Protein AF-A0A9X8GM67-F1 (afdb_monomer)

Nearest PDB structures (foldseek):
  4q66-assembly1_D  TM=9.164E-01  e=7.226E-02  Saccharomyces cerevisiae R008
  4q66-assembly1_A  TM=9.158E-01  e=6.802E-02  Saccharomyces cerevisiae R008
  4q66-assembly2_J  TM=9.214E-01  e=9.776E-02  Saccharomyces cerevisiae R008
  4q66-assembly2_G  TM=9.155E-01  e=1.684E-01  Saccharomyces cerevisiae R008
  3rlf-assembly1_B  TM=7.734E-01  e=1.485E+00  Escherichia coli K-12

Mean predicted aligned error: 10.91 Å

Sequence (72 aa):
MERVIVDRFEGNVAVVEAGLGHMRNVPQSQLPPGTREGDVLMFDGRAYHKNAEATGERSAAMRSRAHRLFGD

Secondary structure (DSSP, 8-state):
-EEEEEEEEETTEEEEEETTTEEEEEEGGGSPTT--TT-EEEE-SS-EEE---SS---------S-------

Foldseek 3Di:
DWKWFFADDDDQWTWIQTPPRDTDTHGVVQEDPPDDHGFIWDDPVRGTDGPPPPDDDDDDDDDDPDDDDDDD

pLDDT: mean 75.68, std 18.59, range [40.84, 93.12]

Solvent-accessible surface area (backbone atoms only — not comparable to full-atom values): 4677 Å² total; per-residue (Å²): 113,47,62,30,32,29,65,44,75,61,88,68,29,29,36,27,38,31,78,93,77,44,76,44,82,40,54,48,88,59,46,49,90,88,71,50,69,69,38,51,31,36,32,68,88,82,52,46,39,72,65,76,72,92,65,74,87,83,84,76,90,72,82,81,87,78,88,80,88,87,81,136

Radius of gyration: 16.37 Å; Cα contacts (8 Å, |Δi|>4): 104; chains: 1; bounding box: 32×30×50 Å

Structure (mmCIF, N/CA/C/O backbone):
data_AF-A0A9X8GM67-F1
#
_entry.id   AF-A0A9X8GM67-F1
#
loop_
_atom_site.group_PDB
_atom_site.id
_atom_site.type_symbol
_atom_site.label_atom_id
_atom_site.label_alt_id
_atom_site.label_comp_id
_atom_site.label_asym_id
_atom_site.label_entity_id
_atom_site.label_seq_id
_atom_site.pdbx_PDB_ins_code
_atom_site.Cartn_x
_atom_site.Cartn_y
_atom_site.Cartn_z
_atom_site.occupancy
_atom_site.B_iso_or_equiv
_atom_site.auth_seq_id
_atom_site.auth_comp_id
_atom_site.auth_asym_id
_atom_site.auth_atom_id
_atom_site.pdbx_PDB_model_num
ATOM 1 N N . MET A 1 1 ? -2.604 6.064 -8.584 1.00 74.06 1 MET A N 1
ATOM 2 C CA . MET A 1 1 ? -2.055 4.961 -7.772 1.00 74.06 1 MET A CA 1
ATOM 3 C C . MET A 1 1 ? -1.006 5.517 -6.827 1.00 74.06 1 MET A C 1
ATOM 5 O O . MET A 1 1 ? -0.101 6.207 -7.277 1.00 74.06 1 MET A O 1
ATOM 9 N N . GLU A 1 2 ? -1.160 5.260 -5.536 1.00 85.38 2 GLU A N 1
ATOM 10 C CA . GLU A 1 2 ? -0.238 5.645 -4.469 1.00 85.38 2 GLU A CA 1
ATOM 11 C C . GLU A 1 2 ? 0.646 4.447 -4.109 1.00 85.38 2 GLU A C 1
ATOM 13 O O . GLU A 1 2 ? 0.141 3.344 -3.898 1.00 85.38 2 GLU A O 1
ATOM 18 N N . ARG A 1 3 ? 1.966 4.643 -4.062 1.00 87.12 3 ARG A N 1
ATOM 19 C CA . ARG A 1 3 ? 2.905 3.618 -3.592 1.00 87.12 3 ARG A CA 1
ATOM 20 C C . ARG A 1 3 ? 2.919 3.628 -2.069 1.00 87.12 3 ARG A C 1
ATOM 22 O O . ARG A 1 3 ? 3.153 4.678 -1.475 1.00 87.12 3 ARG A O 1
ATOM 29 N N . VAL A 1 4 ? 2.752 2.457 -1.469 1.00 90.25 4 VAL A N 1
ATOM 30 C CA . VAL A 1 4 ? 2.933 2.254 -0.031 1.00 90.25 4 VAL A CA 1
ATOM 31 C C . VAL A 1 4 ? 3.879 1.086 0.229 1.00 90.25 4 VAL A C 1
ATOM 33 O O . VAL A 1 4 ? 4.030 0.201 -0.616 1.00 90.25 4 VAL A O 1
ATOM 36 N N . ILE A 1 5 ? 4.512 1.077 1.393 1.00 91.12 5 ILE A N 1
ATOM 37 C CA . ILE A 1 5 ? 5.439 0.033 1.833 1.00 91.12 5 ILE A CA 1
ATOM 38 C C . ILE A 1 5 ? 4.886 -0.562 3.116 1.00 91.12 5 ILE A C 1
ATOM 40 O O . ILE A 1 5 ? 4.477 0.177 4.001 1.00 91.12 5 ILE A O 1
ATOM 44 N N . VAL A 1 6 ? 4.846 -1.881 3.236 1.00 91.38 6 VAL A N 1
ATOM 45 C CA . VAL A 1 6 ? 4.444 -2.521 4.491 1.00 91.38 6 VAL A CA 1
ATOM 46 C C . VAL A 1 6 ? 5.597 -2.416 5.486 1.00 91.38 6 VAL A C 1
ATOM 48 O O . VAL A 1 6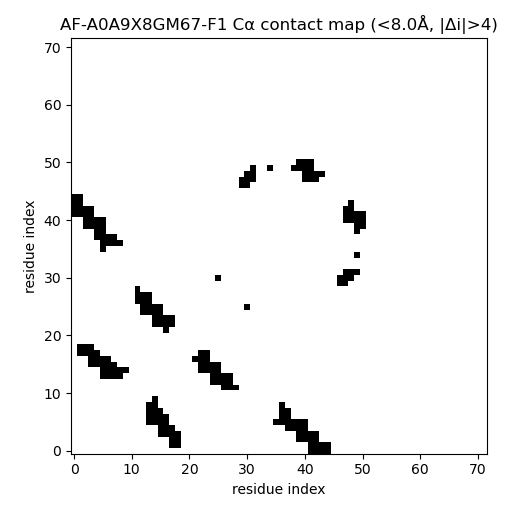 ? 6.664 -2.955 5.224 1.00 91.38 6 VAL A O 1
ATOM 51 N N . ASP A 1 7 ? 5.394 -1.738 6.613 1.00 91.06 7 ASP A N 1
ATOM 52 C CA . ASP A 1 7 ? 6.403 -1.607 7.674 1.00 91.06 7 ASP A CA 1
ATOM 53 C C . ASP A 1 7 ? 6.368 -2.828 8.602 1.00 91.06 7 ASP A C 1
ATOM 55 O O . ASP A 1 7 ? 7.349 -3.560 8.703 1.00 91.06 7 ASP A O 1
ATOM 59 N N . ARG A 1 8 ? 5.208 -3.091 9.220 1.00 93.12 8 ARG A N 1
ATOM 60 C CA . ARG A 1 8 ? 5.006 -4.207 10.159 1.00 93.12 8 ARG A CA 1
ATOM 61 C C . ARG A 1 8 ? 3.583 -4.747 10.145 1.00 93.12 8 ARG A C 1
ATOM 63 O O . ARG A 1 8 ? 2.652 -4.023 9.780 1.00 93.12 8 ARG A O 1
ATOM 70 N N . PHE A 1 9 ? 3.392 -5.976 10.618 1.00 91.69 9 PHE A N 1
ATOM 71 C CA . PHE 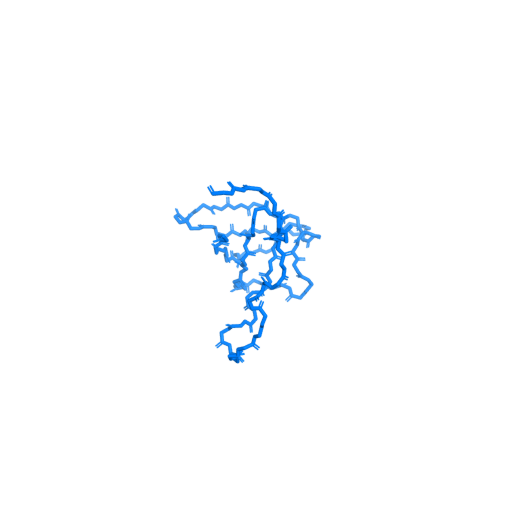A 1 9 ? 2.058 -6.503 10.939 1.00 91.69 9 PHE A CA 1
ATOM 72 C C . PHE A 1 9 ? 1.799 -6.487 12.444 1.00 91.69 9 PHE A C 1
ATOM 74 O O . PHE A 1 9 ? 2.568 -7.024 13.233 1.00 91.69 9 PHE A O 1
ATOM 81 N N . GLU A 1 10 ? 0.664 -5.916 12.828 1.00 91.06 10 GLU A N 1
ATOM 82 C CA . GLU A 1 10 ? 0.168 -5.853 14.200 1.00 91.06 10 GLU A CA 1
ATOM 83 C C . GLU A 1 10 ? -1.118 -6.691 14.281 1.00 91.06 10 GLU A C 1
ATOM 85 O O . GLU A 1 10 ? -2.237 -6.204 14.104 1.00 91.06 10 GLU A O 1
ATOM 90 N N . GLY A 1 11 ? -0.965 -8.001 14.483 1.00 88.69 11 GLY A N 1
ATOM 91 C CA . GLY A 1 11 ? -2.091 -8.937 14.524 1.00 88.69 11 GLY A CA 1
ATOM 92 C C . GLY A 1 11 ? -2.851 -8.994 13.194 1.00 88.69 11 GLY A C 1
ATOM 93 O O . GLY A 1 11 ? -2.344 -9.532 12.217 1.00 88.69 11 GLY A O 1
ATOM 94 N N . ASN A 1 12 ? -4.073 -8.450 13.163 1.00 91.75 12 ASN A N 1
ATOM 95 C CA . ASN A 1 12 ? -4.961 -8.453 11.988 1.00 91.75 12 ASN A CA 1
ATOM 96 C C . ASN A 1 12 ? -4.863 -7.186 11.118 1.00 91.75 12 ASN A C 1
ATOM 98 O O . ASN A 1 12 ? -5.625 -7.041 10.153 1.00 91.75 12 ASN A O 1
ATOM 102 N N . VAL A 1 13 ? -3.970 -6.253 11.450 1.00 92.94 13 VAL A N 1
ATOM 103 C CA . VAL A 1 13 ? -3.724 -5.036 10.668 1.00 92.94 13 VAL A CA 1
ATOM 104 C C . VAL A 1 13 ? -2.255 -4.954 10.268 1.00 92.94 13 VAL A C 1
ATOM 106 O O . VAL A 1 13 ? -1.376 -5.375 11.010 1.00 92.94 13 VAL A O 1
ATOM 109 N N . ALA A 1 14 ? -1.974 -4.401 9.095 1.00 92.81 14 ALA A N 1
ATOM 110 C CA . ALA A 1 14 ? -0.631 -4.021 8.687 1.00 92.81 14 ALA A CA 1
ATOM 111 C C . ALA A 1 14 ? -0.469 -2.511 8.788 1.00 92.81 14 ALA A C 1
ATOM 113 O O . ALA A 1 14 ? -1.361 -1.751 8.405 1.00 92.81 14 ALA A O 1
ATOM 114 N N . VAL A 1 15 ? 0.683 -2.073 9.270 1.00 93.12 15 VAL A N 1
ATOM 115 C CA . VAL A 1 15 ? 1.107 -0.681 9.181 1.00 93.12 15 VAL A CA 1
ATOM 116 C C . VAL A 1 15 ? 1.802 -0.517 7.841 1.00 93.12 15 VAL A C 1
ATOM 118 O O . VAL A 1 15 ? 2.781 -1.208 7.560 1.00 93.12 15 VAL A O 1
ATOM 121 N N . VAL A 1 16 ? 1.285 0.375 7.003 1.00 93.00 16 VAL A N 1
ATOM 122 C CA . VAL A 1 16 ? 1.917 0.737 5.735 1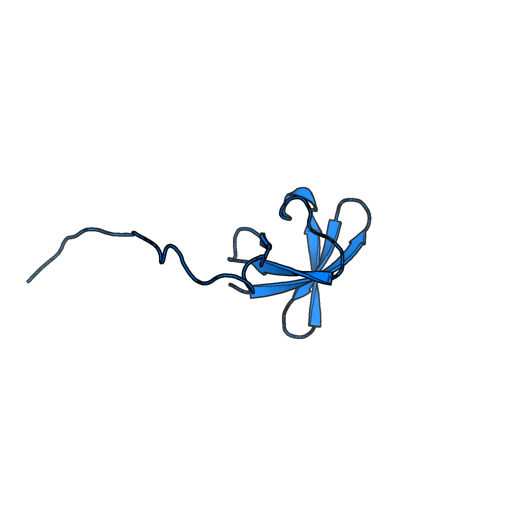.00 93.00 16 VAL A CA 1
ATOM 123 C C . VAL A 1 16 ? 2.395 2.180 5.784 1.00 93.00 16 VAL A C 1
ATOM 125 O O . VAL A 1 16 ? 1.686 3.060 6.267 1.00 93.00 16 VAL A O 1
ATOM 128 N N . GLU A 1 17 ? 3.587 2.427 5.269 1.00 92.31 17 GLU A N 1
ATOM 129 C CA . GLU A 1 17 ? 4.132 3.753 5.031 1.00 92.31 17 GLU A CA 1
ATOM 130 C C . GLU A 1 17 ? 3.728 4.216 3.627 1.00 92.31 17 GLU A C 1
ATOM 132 O O . GLU A 1 17 ? 4.094 3.610 2.618 1.00 92.31 17 GLU A O 1
ATOM 137 N N . ALA A 1 18 ? 2.934 5.279 3.561 1.00 86.19 18 ALA A N 1
ATOM 138 C CA . ALA A 1 18 ? 2.614 6.011 2.347 1.00 86.19 18 ALA A CA 1
ATOM 139 C C . ALA A 1 18 ? 3.610 7.162 2.129 1.00 86.19 18 ALA A C 1
ATOM 141 O O . ALA A 1 18 ? 4.299 7.607 3.052 1.00 86.19 18 ALA A O 1
ATOM 142 N N . GLY A 1 19 ? 3.683 7.656 0.888 1.00 77.19 19 GLY A N 1
ATOM 143 C CA . GLY A 1 19 ? 4.587 8.744 0.509 1.00 77.19 19 GLY A CA 1
ATOM 144 C C . GLY A 1 19 ? 4.513 9.941 1.465 1.00 77.19 19 GLY A C 1
ATOM 145 O O . GLY A 1 19 ? 3.433 10.304 1.922 1.00 77.19 19 GLY A O 1
ATOM 146 N N . LEU A 1 20 ? 5.678 10.546 1.740 1.00 75.50 20 LEU A N 1
ATOM 147 C CA . LEU A 1 20 ? 5.905 11.614 2.735 1.00 75.50 20 LEU A CA 1
ATOM 148 C C . LEU A 1 20 ? 5.942 11.147 4.207 1.00 75.50 20 LEU A C 1
ATOM 150 O O . LEU A 1 20 ? 5.847 11.976 5.107 1.00 75.50 20 LEU A O 1
ATOM 154 N N . GLY A 1 21 ? 6.129 9.846 4.465 1.00 79.69 21 GLY A N 1
ATOM 155 C CA . GLY A 1 21 ? 6.300 9.309 5.825 1.00 79.69 21 GLY A CA 1
ATOM 156 C C . GLY A 1 21 ? 4.986 9.159 6.596 1.00 79.69 21 GLY A C 1
ATOM 157 O O . GLY A 1 21 ? 4.983 9.081 7.824 1.00 79.69 21 GLY A O 1
ATOM 158 N N . HIS A 1 22 ? 3.852 9.137 5.891 1.00 86.94 22 HIS A N 1
ATOM 159 C CA . HIS A 1 22 ? 2.549 8.931 6.511 1.00 86.94 22 HIS A CA 1
ATOM 160 C C . HIS A 1 22 ? 2.320 7.447 6.783 1.00 86.94 22 HIS A C 1
ATOM 162 O O . HIS A 1 22 ? 2.209 6.649 5.857 1.00 86.94 22 HIS A O 1
ATOM 168 N N . MET A 1 23 ? 2.175 7.078 8.051 1.00 90.31 23 MET A N 1
ATOM 169 C CA . MET A 1 23 ? 1.799 5.719 8.436 1.00 90.31 23 MET A CA 1
ATOM 170 C C . MET A 1 23 ? 0.278 5.541 8.409 1.00 90.31 23 MET A C 1
ATOM 172 O O . MET A 1 23 ? -0.467 6.375 8.926 1.00 90.31 23 MET A O 1
ATOM 176 N N . ARG A 1 24 ? -0.194 4.436 7.825 1.00 90.50 24 ARG A N 1
ATOM 177 C CA . ARG A 1 24 ? -1.610 4.055 7.776 1.00 90.50 24 ARG A CA 1
ATOM 178 C C . ARG A 1 24 ? -1.795 2.615 8.230 1.00 90.50 24 ARG A C 1
ATOM 180 O O . ARG A 1 24 ? -1.110 1.716 7.753 1.00 90.50 24 ARG A O 1
ATOM 187 N N . ASN A 1 25 ? -2.769 2.381 9.103 1.00 92.75 25 ASN A N 1
ATOM 188 C CA . ASN A 1 25 ? -3.187 1.033 9.473 1.00 92.75 25 ASN A CA 1
ATOM 189 C C . ASN A 1 25 ? -4.165 0.494 8.425 1.00 92.75 25 ASN A C 1
ATOM 191 O O . ASN A 1 25 ? -5.150 1.149 8.078 1.00 92.75 25 ASN A O 1
ATOM 195 N N . VAL A 1 26 ? -3.894 -0.705 7.926 1.00 90.19 26 VAL A N 1
ATOM 196 C CA . VAL A 1 26 ? -4.661 -1.360 6.869 1.00 90.19 26 VAL A CA 1
ATOM 197 C C . VAL A 1 26 ? -5.087 -2.735 7.359 1.00 90.19 26 VAL A C 1
ATOM 199 O O . VAL A 1 26 ? -4.233 -3.501 7.798 1.00 90.19 26 VAL A O 1
ATOM 202 N N . PRO A 1 27 ? -6.373 -3.103 7.278 1.00 91.94 27 PRO A N 1
ATOM 203 C CA . PRO A 1 27 ? -6.800 -4.456 7.604 1.00 91.94 27 PRO A CA 1
ATOM 204 C C . PRO A 1 27 ? -6.077 -5.470 6.720 1.00 91.94 27 PRO A C 1
ATOM 206 O O . PRO A 1 27 ? -6.053 -5.316 5.498 1.00 91.94 27 PRO A O 1
ATOM 209 N N . GLN A 1 28 ? -5.556 -6.548 7.304 1.00 87.75 28 GLN A N 1
ATOM 210 C CA . GLN A 1 28 ? -4.888 -7.600 6.538 1.00 87.75 28 GLN A CA 1
ATOM 211 C C . GLN A 1 28 ? -5.814 -8.218 5.476 1.00 87.75 28 GLN A C 1
ATOM 213 O O . GLN A 1 28 ? -5.354 -8.599 4.406 1.00 87.75 28 GLN A O 1
ATOM 218 N N . SER A 1 29 ? -7.130 -8.2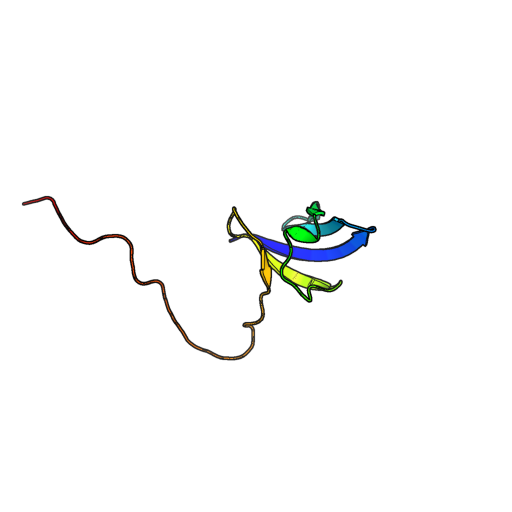33 5.718 1.00 89.06 29 SER A N 1
ATOM 219 C CA . SER A 1 29 ? -8.141 -8.655 4.738 1.00 89.06 29 SER A CA 1
ATOM 220 C C . SER A 1 29 ? -8.225 -7.771 3.488 1.00 89.06 29 SER A C 1
ATOM 222 O O . SER A 1 29 ? -8.770 -8.212 2.481 1.00 89.06 29 SER A O 1
ATOM 224 N N . GLN A 1 30 ? -7.731 -6.529 3.539 1.00 87.69 30 GLN A N 1
ATOM 225 C CA . GLN A 1 30 ? -7.692 -5.612 2.395 1.00 87.69 30 GLN A CA 1
ATOM 226 C C . GLN A 1 30 ? -6.378 -5.720 1.605 1.00 87.69 30 GLN A C 1
ATOM 228 O O . GLN A 1 30 ? -6.265 -5.179 0.502 1.00 87.69 30 GLN A O 1
ATOM 233 N N . LEU A 1 31 ? -5.379 -6.399 2.170 1.00 88.25 31 LEU A N 1
ATOM 234 C CA . LEU A 1 31 ? -4.088 -6.607 1.537 1.00 88.25 31 LEU A CA 1
ATOM 235 C C . LEU A 1 31 ? -4.134 -7.840 0.632 1.00 88.25 31 LEU A C 1
ATOM 237 O O . LEU A 1 31 ? -4.848 -8.804 0.921 1.00 88.25 31 LEU A O 1
ATOM 241 N N . PRO A 1 32 ? -3.349 -7.845 -0.454 1.00 86.38 32 PRO A N 1
ATOM 242 C CA . PRO A 1 32 ? -3.248 -9.016 -1.301 1.00 86.38 32 PRO A CA 1
ATOM 243 C C . PRO A 1 32 ? -2.680 -10.210 -0.515 1.00 86.38 32 PRO A C 1
ATOM 245 O O . PRO A 1 32 ? -1.801 -10.041 0.342 1.00 86.38 32 PRO A O 1
ATOM 248 N N . PRO A 1 33 ? -3.150 -11.435 -0.800 1.00 83.94 33 PRO A N 1
ATOM 249 C CA . PRO A 1 33 ? -2.661 -12.628 -0.126 1.00 83.94 33 PRO A CA 1
ATOM 250 C C . PRO A 1 33 ? -1.154 -12.795 -0.357 1.00 83.94 33 PRO A C 1
ATOM 252 O O . PRO A 1 33 ? -0.645 -12.579 -1.456 1.00 83.94 33 PRO A O 1
ATOM 255 N N . GLY A 1 34 ? -0.426 -13.167 0.697 1.00 83.69 34 GLY A N 1
ATOM 256 C CA . GLY A 1 34 ? 1.030 -13.321 0.642 1.00 83.69 34 GLY A CA 1
ATOM 257 C C . GLY A 1 34 ? 1.821 -12.012 0.731 1.00 83.69 34 GLY A C 1
ATOM 258 O O . GLY A 1 34 ? 3.014 -12.015 0.429 1.00 83.69 34 GLY A O 1
ATOM 259 N N . THR A 1 35 ? 1.192 -10.900 1.117 1.00 88.12 35 THR A N 1
ATOM 260 C CA . THR A 1 35 ? 1.894 -9.668 1.524 1.00 88.12 35 THR A CA 1
ATOM 261 C C . THR A 1 35 ? 2.743 -9.922 2.772 1.00 88.12 35 THR A C 1
ATOM 263 O O . THR A 1 35 ? 2.281 -10.592 3.696 1.00 88.12 35 THR A O 1
ATOM 266 N N . ARG A 1 36 ? 3.975 -9.402 2.795 1.00 88.44 36 ARG A N 1
ATOM 267 C CA . ARG A 1 36 ? 4.911 -9.504 3.925 1.00 88.44 36 ARG A CA 1
ATOM 268 C C . ARG A 1 36 ? 5.451 -8.133 4.328 1.00 88.44 36 ARG A C 1
ATOM 270 O O . ARG A 1 36 ? 5.193 -7.136 3.669 1.00 88.44 36 ARG A O 1
ATOM 277 N N . GLU A 1 37 ? 6.157 -8.077 5.444 1.00 91.06 37 GLU A N 1
ATOM 278 C CA . GLU A 1 37 ? 6.848 -6.863 5.886 1.00 91.06 37 GLU A CA 1
ATOM 279 C C . GLU A 1 37 ? 7.927 -6.507 4.855 1.00 91.06 37 GLU A C 1
ATOM 281 O O . GLU A 1 37 ? 8.602 -7.391 4.323 1.00 91.06 37 GLU A O 1
ATOM 286 N N . GLY A 1 38 ? 8.033 -5.228 4.509 1.00 88.00 38 GLY A N 1
ATOM 287 C CA . GLY A 1 38 ? 8.888 -4.715 3.440 1.00 88.00 38 GLY A CA 1
ATOM 288 C C . GLY A 1 38 ? 8.316 -4.820 2.019 1.00 88.00 38 GLY A C 1
ATOM 289 O O . GLY A 1 38 ? 8.946 -4.314 1.090 1.00 88.00 38 GLY A O 1
ATOM 290 N N . ASP A 1 39 ? 7.143 -5.437 1.807 1.00 87.19 39 ASP A N 1
ATOM 291 C CA . ASP A 1 39 ? 6.519 -5.485 0.476 1.00 87.19 39 ASP A CA 1
ATOM 292 C C . ASP A 1 39 ? 6.041 -4.099 0.021 1.00 87.19 39 ASP A C 1
ATOM 294 O O . ASP A 1 39 ? 5.504 -3.308 0.801 1.00 87.19 39 ASP A O 1
ATOM 298 N N . VAL A 1 40 ? 6.173 -3.832 -1.279 1.00 87.56 40 VAL A N 1
ATOM 299 C CA . VAL A 1 40 ? 5.679 -2.600 -1.901 1.00 87.56 40 VAL A CA 1
ATOM 300 C C . VAL A 1 40 ? 4.326 -2.868 -2.553 1.00 87.56 40 VAL A C 1
ATOM 302 O O . VAL A 1 40 ? 4.180 -3.740 -3.414 1.00 87.56 40 VAL A O 1
ATOM 305 N N . LEU A 1 41 ? 3.327 -2.080 -2.170 1.00 88.31 41 LEU A N 1
ATOM 306 C CA . LEU A 1 41 ? 1.967 -2.165 -2.688 1.00 88.31 41 LEU A CA 1
ATOM 307 C C . LEU A 1 41 ? 1.601 -0.883 -3.442 1.00 88.31 41 LEU A C 1
ATOM 309 O O . LEU A 1 41 ? 2.078 0.209 -3.136 1.00 88.31 41 LEU A O 1
ATOM 313 N N . MET A 1 42 ? 0.706 -1.012 -4.415 1.00 87.81 42 MET A N 1
ATOM 314 C CA . MET A 1 42 ? 0.071 0.105 -5.110 1.00 87.81 42 MET A CA 1
ATOM 315 C C . MET A 1 42 ? -1.393 0.200 -4.701 1.00 87.81 42 MET A C 1
ATOM 317 O O . MET A 1 42 ? -2.162 -0.744 -4.872 1.00 87.81 42 MET A O 1
ATOM 321 N N . PHE A 1 43 ? -1.779 1.354 -4.172 1.00 87.06 43 PHE A N 1
ATOM 322 C CA . PHE A 1 43 ? -3.148 1.678 -3.811 1.00 87.06 43 PHE A CA 1
ATOM 323 C C . PHE A 1 43 ? -3.807 2.501 -4.924 1.00 87.06 43 PHE A C 1
ATOM 325 O O . PHE A 1 43 ? -3.362 3.602 -5.241 1.00 87.06 43 PHE A O 1
ATOM 332 N N . ASP A 1 44 ? -4.881 1.993 -5.528 1.00 82.94 44 ASP A N 1
ATOM 333 C CA . ASP A 1 44 ? -5.615 2.706 -6.595 1.00 82.94 44 ASP A CA 1
ATOM 334 C C . ASP A 1 44 ? -6.725 3.636 -6.054 1.00 82.94 44 ASP A C 1
ATOM 336 O O . ASP A 1 44 ? -7.531 4.174 -6.801 1.00 82.94 44 ASP A O 1
ATOM 340 N N . GLY A 1 45 ? -6.811 3.823 -4.733 1.00 82.19 45 GLY A N 1
ATOM 341 C CA . GLY A 1 45 ? -7.933 4.519 -4.085 1.00 82.19 45 GLY A CA 1
ATOM 342 C C . GLY A 1 45 ? -9.044 3.575 -3.617 1.00 82.19 45 GLY A C 1
ATOM 343 O O . GLY A 1 45 ? -9.861 3.955 -2.781 1.00 82.19 45 GLY A O 1
ATOM 344 N N . ARG A 1 46 ? -9.053 2.326 -4.103 1.00 83.19 46 ARG A N 1
ATOM 345 C CA . ARG A 1 46 ? -10.054 1.308 -3.742 1.00 83.19 46 ARG A CA 1
ATOM 346 C C . ARG A 1 46 ? -9.462 0.051 -3.111 1.00 83.19 46 ARG A C 1
ATOM 348 O O . ARG A 1 46 ? -10.016 -0.463 -2.142 1.00 83.19 46 ARG A O 1
ATOM 355 N N . ALA A 1 47 ? -8.357 -0.447 -3.657 1.00 84.12 47 ALA A N 1
ATOM 356 C CA . ALA A 1 47 ? -7.727 -1.693 -3.236 1.00 84.12 47 ALA A CA 1
ATOM 357 C C . ALA A 1 47 ? -6.200 -1.603 -3.327 1.00 84.12 47 ALA A C 1
ATOM 359 O O . ALA A 1 47 ? -5.661 -0.745 -4.033 1.00 84.12 47 ALA A O 1
ATOM 360 N N . TYR A 1 48 ? -5.528 -2.494 -2.595 1.00 87.88 48 TYR A N 1
ATOM 361 C CA . TYR A 1 48 ? -4.080 -2.661 -2.629 1.00 87.88 48 TYR A CA 1
ATOM 362 C C . TYR A 1 48 ? -3.696 -3.781 -3.587 1.00 87.88 48 TYR A C 1
ATOM 364 O O . TYR A 1 48 ? -4.216 -4.893 -3.511 1.00 87.88 48 TYR A O 1
ATOM 372 N N . HIS A 1 49 ? -2.738 -3.490 -4.453 1.00 85.38 49 HIS A N 1
ATOM 373 C CA . HIS A 1 49 ? -2.193 -4.426 -5.420 1.00 85.38 49 HIS A CA 1
ATOM 374 C C . HIS A 1 49 ? -0.723 -4.658 -5.107 1.00 85.38 49 HIS A C 1
ATOM 376 O O . HIS A 1 49 ? 0.025 -3.707 -4.883 1.00 85.38 49 HIS A O 1
ATOM 382 N N . LYS A 1 50 ? -0.304 -5.923 -5.084 1.00 80.62 50 LYS A N 1
ATOM 383 C CA . LYS A 1 50 ? 1.102 -6.266 -4.900 1.00 80.62 50 LYS A CA 1
ATOM 384 C C . LYS A 1 50 ? 1.860 -5.821 -6.141 1.00 80.62 50 LYS A C 1
ATOM 386 O O . LYS A 1 50 ? 1.483 -6.218 -7.243 1.00 80.62 50 LYS A O 1
ATOM 391 N N . ASN A 1 51 ? 2.894 -4.998 -5.984 1.00 68.69 51 ASN A N 1
ATOM 392 C CA . ASN A 1 51 ? 3.758 -4.676 -7.109 1.00 68.69 51 ASN A CA 1
ATOM 393 C C . ASN A 1 51 ? 4.696 -5.872 -7.335 1.00 68.69 51 ASN A C 1
ATOM 395 O O . ASN A 1 51 ? 5.792 -5.936 -6.794 1.00 68.69 51 ASN A O 1
ATOM 399 N N . ALA A 1 52 ? 4.211 -6.872 -8.070 1.00 54.97 52 ALA A N 1
ATOM 400 C CA . ALA A 1 52 ? 5.007 -8.023 -8.495 1.00 54.97 52 ALA A CA 1
ATOM 401 C C . ALA A 1 52 ? 5.786 -7.745 -9.797 1.00 54.97 52 ALA A C 1
ATOM 403 O O . ALA A 1 52 ? 6.459 -8.632 -10.310 1.00 54.97 52 ALA A O 1
ATOM 404 N N . GLU A 1 53 ? 5.704 -6.527 -10.340 1.00 47.94 53 GLU A N 1
ATOM 405 C CA . GLU A 1 53 ? 6.084 -6.221 -11.720 1.00 47.94 53 GLU A CA 1
ATOM 406 C C . GLU A 1 53 ? 7.231 -5.197 -11.791 1.00 47.94 53 GLU A C 1
ATOM 408 O O . GLU A 1 53 ? 7.200 -4.239 -12.555 1.00 47.94 53 GLU A O 1
ATOM 413 N N . ALA A 1 54 ? 8.293 -5.419 -11.011 1.00 48.47 54 ALA A N 1
ATOM 414 C CA . ALA A 1 54 ? 9.628 -4.948 -11.399 1.00 48.47 54 ALA A CA 1
ATOM 415 C C . ALA A 1 54 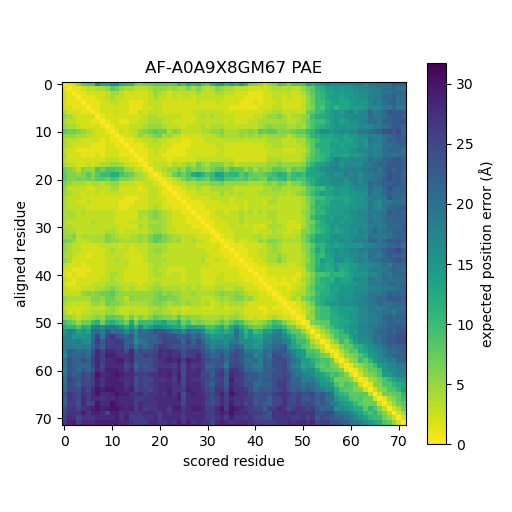? 10.361 -5.980 -12.280 1.00 48.47 54 ALA A C 1
ATOM 417 O O . ALA A 1 54 ? 11.541 -5.825 -12.587 1.00 48.47 54 ALA A O 1
ATOM 418 N N . THR A 1 55 ? 9.703 -7.069 -12.688 1.00 46.59 55 THR A N 1
ATOM 419 C CA . THR A 1 55 ? 10.300 -8.063 -13.582 1.00 46.59 55 THR A CA 1
ATOM 420 C C . THR A 1 55 ? 9.260 -8.582 -14.560 1.00 46.59 55 THR A C 1
ATOM 422 O O . THR A 1 55 ? 8.400 -9.378 -14.201 1.00 46.59 55 THR A O 1
ATOM 425 N N . GLY A 1 56 ? 9.393 -8.146 -15.811 1.00 40.84 56 GLY A N 1
ATOM 426 C CA . GLY A 1 56 ? 8.735 -8.758 -16.958 1.00 40.84 56 GLY A CA 1
ATOM 427 C C . GLY A 1 56 ? 7.750 -7.827 -17.639 1.00 40.84 56 GLY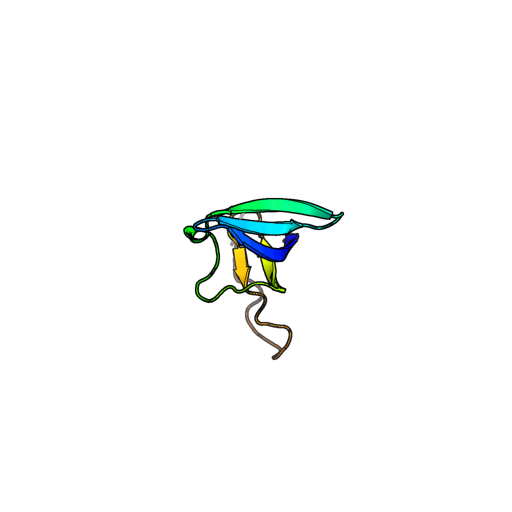 A C 1
ATOM 428 O O . GLY A 1 56 ? 6.579 -7.789 -17.298 1.00 40.84 56 GLY A O 1
ATOM 429 N N . GLU A 1 57 ? 8.249 -7.102 -18.629 1.00 53.75 57 GLU A N 1
ATOM 430 C CA . GLU A 1 57 ? 7.483 -6.318 -19.587 1.00 53.75 57 GLU A CA 1
ATOM 431 C C . GLU A 1 57 ? 6.197 -7.023 -20.075 1.00 53.75 57 GLU A C 1
ATOM 433 O O . GLU A 1 57 ? 6.219 -8.212 -20.392 1.00 53.75 57 GLU A O 1
ATOM 438 N N . ARG A 1 58 ? 5.143 -6.221 -20.300 1.00 50.38 58 ARG A N 1
ATOM 439 C CA . ARG A 1 58 ? 3.865 -6.536 -20.979 1.00 50.38 58 ARG A CA 1
ATOM 440 C C . ARG A 1 58 ? 2.823 -7.246 -20.104 1.00 50.38 58 ARG A C 1
ATOM 442 O O . ARG A 1 58 ? 2.874 -8.452 -19.914 1.00 50.38 58 ARG A O 1
ATOM 449 N N . SER A 1 59 ? 1.679 -6.597 -19.899 1.00 47.66 59 SER A N 1
ATOM 450 C CA . SER A 1 59 ? 0.548 -6.703 -20.836 1.00 47.66 59 SER A CA 1
ATOM 45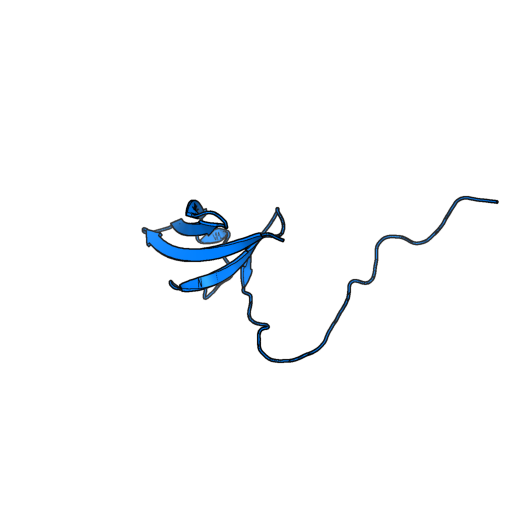1 C C . SER A 1 59 ? -0.692 -5.987 -20.288 1.00 47.66 59 SER A C 1
ATOM 453 O O . SER A 1 59 ? -0.944 -5.973 -19.092 1.00 47.66 59 SER A O 1
ATOM 455 N N . ALA A 1 60 ? -1.504 -5.460 -21.203 1.00 44.19 60 ALA A N 1
ATOM 456 C CA . ALA A 1 60 ? -2.834 -4.897 -20.974 1.00 44.19 60 ALA A CA 1
ATOM 457 C C . ALA A 1 60 ? -2.893 -3.508 -20.311 1.00 44.19 60 ALA A C 1
ATOM 459 O O . ALA A 1 60 ? -3.544 -3.295 -19.289 1.00 44.19 60 ALA A O 1
ATOM 460 N N . ALA A 1 61 ? -2.389 -2.505 -21.037 1.00 45.12 61 ALA A N 1
ATOM 461 C CA . ALA A 1 61 ? -3.099 -1.234 -21.139 1.00 45.12 61 ALA A CA 1
ATOM 462 C C . ALA A 1 61 ? -4.562 -1.503 -21.562 1.00 45.12 61 ALA A C 1
ATOM 464 O O . ALA A 1 61 ? -4.903 -1.594 -22.737 1.00 45.12 61 ALA A O 1
ATOM 465 N N . MET A 1 62 ? -5.413 -1.740 -20.568 1.00 45.62 62 MET A N 1
ATOM 466 C CA . MET A 1 62 ? -6.668 -1.026 -20.366 1.00 45.62 62 MET A CA 1
ATOM 467 C C . MET A 1 62 ? -7.531 -0.775 -21.619 1.00 45.62 62 MET A C 1
ATOM 469 O O . MET A 1 62 ? -7.940 0.352 -21.895 1.00 45.62 62 MET A O 1
ATOM 473 N N . ARG A 1 63 ? -7.948 -1.840 -22.319 1.00 45.53 63 ARG A N 1
ATOM 474 C CA . ARG A 1 63 ? -9.313 -1.843 -22.883 1.00 45.53 63 ARG A CA 1
ATOM 475 C C . ARG A 1 63 ? -10.291 -1.918 -21.700 1.00 45.53 63 ARG A C 1
ATOM 477 O O . ARG A 1 63 ? -10.136 -2.789 -20.863 1.00 45.53 63 ARG A O 1
ATOM 484 N N . SER A 1 64 ? -11.347 -1.126 -21.557 1.00 45.94 64 SER A N 1
ATOM 485 C CA . SER A 1 64 ? -11.904 -0.035 -22.348 1.00 45.94 64 SER A CA 1
ATOM 486 C C . SER A 1 64 ? -13.032 0.597 -21.508 1.00 45.94 64 SER A C 1
ATOM 488 O O . SER A 1 64 ? -13.851 -0.128 -20.945 1.00 45.94 64 SER A O 1
ATOM 490 N N . ARG A 1 65 ? -13.106 1.929 -21.444 1.00 45.56 65 ARG A N 1
ATOM 491 C CA . ARG A 1 65 ? -14.347 2.722 -21.323 1.00 45.56 65 ARG A CA 1
ATOM 492 C C . ARG A 1 65 ? -14.091 3.971 -22.183 1.00 45.56 65 ARG A C 1
ATOM 494 O O . ARG A 1 65 ? -13.069 4.603 -21.979 1.00 45.56 65 ARG A O 1
ATOM 501 N N . ALA A 1 66 ? -14.871 4.371 -23.179 1.00 46.78 66 ALA A N 1
ATOM 502 C CA . ALA A 1 66 ? -16.145 3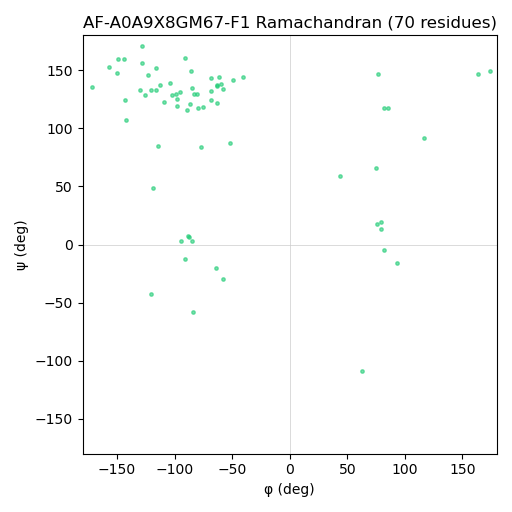.890 -23.668 1.00 46.78 66 ALA A CA 1
ATOM 503 C C . ALA A 1 66 ? -16.250 4.164 -25.178 1.00 46.78 66 ALA A C 1
ATOM 505 O O . ALA A 1 66 ? -15.727 5.138 -25.714 1.00 46.78 66 ALA A O 1
ATOM 506 N N . HIS A 1 67 ? -16.953 3.266 -25.847 1.00 48.31 67 HIS A N 1
ATOM 507 C CA . HIS A 1 67 ? -17.494 3.439 -27.179 1.00 48.31 67 HIS A CA 1
ATOM 508 C C . HIS A 1 67 ? -18.535 4.581 -27.195 1.00 48.31 67 HIS A C 1
ATOM 510 O O . HIS A 1 67 ? -19.560 4.451 -26.538 1.00 48.31 67 HIS A O 1
ATOM 516 N N . ARG A 1 68 ? -18.274 5.594 -28.041 1.00 52.16 68 ARG A N 1
ATOM 517 C CA . ARG A 1 68 ? -19.220 6.296 -28.946 1.00 52.16 68 ARG A CA 1
ATOM 518 C C . ARG A 1 68 ? -20.220 7.335 -28.372 1.00 52.16 68 ARG A C 1
ATOM 520 O O . ARG A 1 68 ? -20.846 7.100 -27.350 1.00 52.16 68 ARG A O 1
ATOM 527 N N . LEU A 1 69 ? -20.476 8.354 -29.222 1.00 51.84 69 LEU A N 1
ATOM 528 C CA . LEU A 1 69 ? -21.650 9.264 -29.317 1.00 51.84 69 LEU A CA 1
ATOM 529 C C . LEU A 1 69 ? -21.560 10.491 -28.380 1.00 51.84 69 LEU A C 1
ATOM 531 O O . LEU A 1 69 ? -21.510 10.304 -27.175 1.00 51.84 69 LEU A O 1
ATOM 535 N N . PHE A 1 70 ? -21.510 11.767 -28.791 1.00 51.75 70 PHE A N 1
ATOM 536 C CA . PHE A 1 70 ? -22.026 12.555 -29.933 1.00 51.75 70 PHE A CA 1
ATOM 537 C C . PHE A 1 70 ? -21.118 13.815 -30.058 1.00 51.75 70 PHE A C 1
ATOM 539 O O . PHE A 1 70 ? -20.576 14.225 -29.038 1.00 51.75 70 PHE A O 1
ATOM 546 N N . GLY A 1 71 ? -20.871 14.514 -31.165 1.00 46.84 71 GLY A N 1
ATOM 547 C CA . GLY A 1 71 ? -21.418 14.580 -32.516 1.00 46.84 71 GLY A CA 1
ATOM 548 C C . GLY A 1 71 ? -20.927 15.904 -33.146 1.00 46.84 71 GLY A C 1
ATOM 549 O O . GLY A 1 71 ? -20.766 16.871 -32.406 1.00 46.84 71 GLY A O 1
ATOM 550 N N . ASP A 1 72 ? -20.704 15.865 -34.464 1.00 41.00 72 ASP A N 1
ATOM 551 C CA . ASP A 1 72 ? -20.412 16.949 -35.433 1.00 41.00 72 ASP A CA 1
ATOM 552 C C . ASP A 1 72 ? -19.165 17.837 -35.225 1.00 41.00 72 ASP A C 1
ATOM 554 O O . ASP A 1 72 ? -19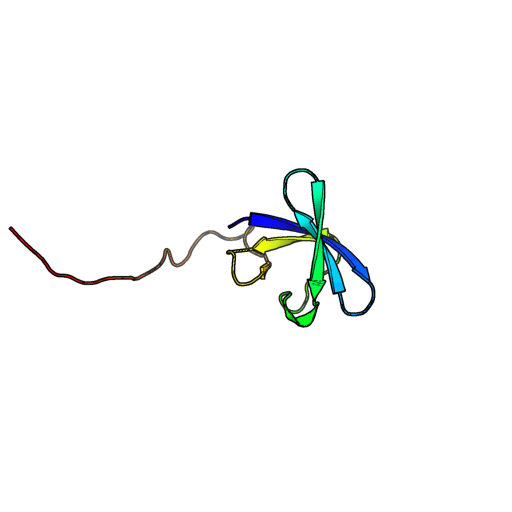.185 18.774 -34.396 1.00 41.00 72 ASP A O 1
#